Protein AF-A0A7S2S5Q1-F1 (afdb_monomer)

Organism: NCBI:txid49252

Radius of gyration: 19.13 Å; Cα contacts (8 Å, |Δi|>4): 143; chains: 1; bounding box: 35×48×48 Å

Solvent-accessible surface area (backbone atoms only — not comparable to full-atom values): 7404 Å² total; per-residue (Å²): 128,61,64,65,49,72,74,37,77,85,64,80,87,86,69,48,80,54,76,68,93,73,72,72,82,80,52,88,82,77,83,67,85,81,45,96,79,61,94,75,74,84,85,76,58,93,83,61,76,84,82,85,81,80,83,72,61,71,48,75,51,68,41,46,44,60,45,66,36,87,86,76,36,23,22,36,25,40,41,40,31,23,49,34,60,18,78,77,48,64,54,76,45,73,47,95,57,62,59,93,44,56,70,57,32,37,55,58,31,50,65,75,77,112

Mean predicted aligned error: 7.62 Å

Foldseek 3Di:
DPVVCVVVVPDDDDFDQAADDDDPVVDDDDDCCPPPVHDDDDDDDPPDDDDPPDDWDKDKDKAKAALPPPPQRWIKIWMFIDGGRGTPDIDIGTDPDHDPDRVVRRVSRVVVVD

pLDDT: mean 87.85, std 6.97, range [59.22, 95.62]

Secondary structure (DSSP, 8-state):
--HHHHH-TT-------PPP---GGGS----GGG-TT-S------TTPPPP-S----EEEEEEEETT--TTT---EEEEEEEETTEEEEEEEEE-SS--SSHHHHHHHHHTTT-

Structure (mmCIF, N/CA/C/O backbone):
data_AF-A0A7S2S5Q1-F1
#
_entry.id   AF-A0A7S2S5Q1-F1
#
loop_
_atom_site.group_PDB
_atom_site.id
_atom_site.type_symbol
_atom_site.label_atom_id
_atom_site.label_alt_id
_atom_site.label_comp_id
_atom_site.label_asym_id
_atom_site.label_entity_id
_atom_site.label_seq_id
_atom_site.pdbx_PDB_ins_code
_atom_site.Cartn_x
_atom_site.Cartn_y
_atom_site.Cartn_z
_atom_site.occupancy
_atom_site.B_iso_or_equiv
_atom_site.auth_seq_id
_atom_site.auth_comp_id
_atom_site.auth_asym_id
_atom_site.auth_atom_id
_atom_site.pdbx_PDB_model_num
ATOM 1 N N . MET A 1 1 ? -0.546 14.885 -5.803 1.00 59.22 1 MET A N 1
ATOM 2 C CA . MET A 1 1 ? -1.670 14.389 -4.991 1.00 59.22 1 MET A CA 1
ATOM 3 C C . MET A 1 1 ? -2.787 15.413 -5.030 1.00 59.22 1 MET A C 1
ATOM 5 O O . MET A 1 1 ? -2.502 16.574 -4.757 1.00 59.22 1 MET A O 1
ATOM 9 N N . PHE A 1 2 ? -3.974 15.009 -5.487 1.00 67.12 2 PHE A N 1
ATOM 10 C CA . PHE A 1 2 ? -5.132 15.868 -5.791 1.00 67.12 2 PHE A CA 1
ATOM 11 C C . PHE A 1 2 ? -4.865 17.014 -6.775 1.00 67.12 2 PHE A C 1
ATOM 13 O O . PHE A 1 2 ? -5.354 18.125 -6.603 1.00 67.12 2 PHE A O 1
ATOM 20 N N . THR A 1 3 ? -4.092 16.760 -7.835 1.00 67.38 3 THR A N 1
ATOM 21 C CA . THR A 1 3 ? -3.812 17.775 -8.867 1.00 67.38 3 THR A CA 1
ATOM 22 C C . THR A 1 3 ? -5.104 18.340 -9.472 1.00 67.38 3 THR A C 1
ATOM 24 O O . THR A 1 3 ? -5.158 19.522 -9.779 1.00 67.38 3 THR A O 1
ATOM 27 N N . PHE A 1 4 ? -6.161 17.523 -9.547 1.00 72.06 4 PHE A N 1
ATOM 28 C CA . PHE A 1 4 ? -7.506 17.961 -9.920 1.00 72.06 4 PHE A CA 1
ATOM 29 C C . PHE A 1 4 ? -8.074 19.021 -8.957 1.00 72.06 4 PHE A C 1
ATOM 31 O O . PHE A 1 4 ? -8.400 20.114 -9.406 1.00 72.06 4 PHE A O 1
ATOM 38 N N . LEU A 1 5 ? -8.088 18.765 -7.641 1.00 78.50 5 LEU A N 1
ATOM 39 C CA . LEU A 1 5 ? -8.556 19.738 -6.635 1.00 78.50 5 LEU A CA 1
ATOM 40 C C . LEU A 1 5 ? -7.650 20.978 -6.540 1.00 78.50 5 LEU A C 1
ATOM 42 O O . LEU A 1 5 ? -8.117 22.065 -6.226 1.00 78.50 5 LEU A O 1
ATOM 46 N N . LYS A 1 6 ? -6.356 20.853 -6.872 1.00 78.50 6 LYS A N 1
ATOM 47 C CA . LYS A 1 6 ? -5.459 22.017 -6.996 1.00 78.50 6 LYS A CA 1
ATOM 48 C C . LYS A 1 6 ? -5.857 22.951 -8.142 1.00 78.50 6 LYS A C 1
ATOM 50 O O . LYS A 1 6 ? -5.614 24.148 -8.049 1.00 78.50 6 LYS A O 1
ATOM 55 N N . ILE A 1 7 ? -6.419 22.409 -9.223 1.00 83.69 7 ILE A N 1
ATOM 56 C CA . ILE A 1 7 ? -6.886 23.185 -10.383 1.00 83.69 7 ILE A CA 1
ATOM 57 C C . ILE A 1 7 ? -8.324 23.678 -10.153 1.00 83.69 7 ILE A C 1
ATOM 59 O O . ILE A 1 7 ? -8.684 24.777 -10.575 1.00 83.69 7 ILE A O 1
ATOM 63 N N . LYS A 1 8 ? -9.149 22.879 -9.473 1.00 81.94 8 LYS A N 1
ATOM 64 C CA . LYS A 1 8 ? -10.556 23.154 -9.170 1.00 8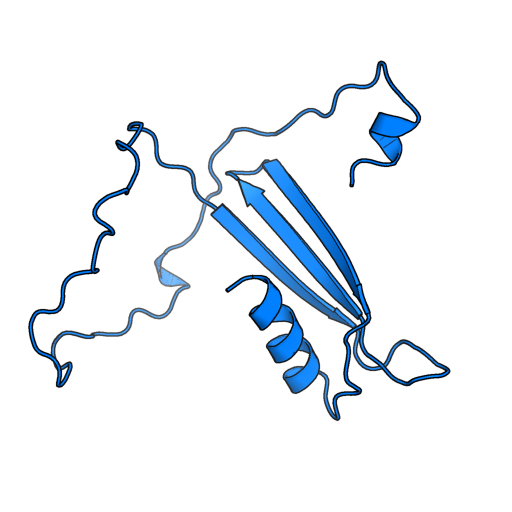1.94 8 LYS A CA 1
ATOM 65 C C . LYS A 1 8 ? -10.731 23.398 -7.673 1.00 81.94 8 LYS A C 1
ATOM 67 O O . LYS A 1 8 ? -11.180 22.531 -6.937 1.00 81.94 8 LYS A O 1
ATOM 72 N N . TYR A 1 9 ? -10.384 24.610 -7.244 1.00 78.06 9 TYR A N 1
ATOM 73 C CA . TYR A 1 9 ? -10.362 24.996 -5.828 1.00 78.06 9 TYR A CA 1
ATOM 74 C C . TYR A 1 9 ? -11.735 24.963 -5.125 1.00 78.06 9 TYR A C 1
ATOM 76 O O . TYR A 1 9 ? -11.778 24.916 -3.902 1.00 78.06 9 TYR A O 1
ATOM 84 N N . ASN A 1 10 ? -12.835 24.986 -5.888 1.00 84.06 10 ASN A N 1
ATOM 85 C CA . ASN A 1 10 ? -14.210 24.925 -5.380 1.00 84.06 10 ASN A CA 1
ATOM 86 C C . ASN A 1 10 ? -14.871 23.546 -5.546 1.00 84.06 10 ASN A C 1
ATOM 88 O O . ASN A 1 10 ? -16.032 23.394 -5.174 1.00 84.06 10 ASN A O 1
ATOM 92 N N . ASP A 1 11 ? -14.177 22.563 -6.126 1.00 82.06 11 ASP A N 1
ATOM 93 C CA . ASP A 1 11 ? -14.709 21.202 -6.201 1.00 82.06 11 ASP A CA 1
ATOM 94 C C . ASP A 1 11 ? -14.494 20.467 -4.878 1.00 82.06 11 ASP A C 1
ATOM 96 O O . ASP A 1 11 ? -13.487 20.647 -4.190 1.00 82.06 11 ASP A O 1
ATOM 100 N N . VAL A 1 12 ? -15.443 19.596 -4.546 1.00 81.44 12 VAL A N 1
ATOM 101 C CA . VAL A 1 12 ? -15.409 18.765 -3.342 1.00 81.44 12 VAL A CA 1
ATOM 102 C C . VAL A 1 12 ? -15.235 17.312 -3.759 1.00 81.44 12 VAL A C 1
ATOM 104 O O . VAL A 1 12 ? -15.933 16.817 -4.641 1.00 81.44 12 VAL A O 1
ATOM 107 N N . MET A 1 13 ? -14.309 16.612 -3.107 1.00 79.69 13 MET A N 1
ATOM 108 C CA . MET A 1 13 ? -14.213 15.162 -3.227 1.00 79.69 13 MET A CA 1
ATOM 109 C C . MET A 1 13 ? -15.134 14.525 -2.190 1.00 79.69 13 MET A C 1
ATOM 111 O O . MET A 1 13 ? -14.952 14.725 -0.990 1.00 79.69 13 MET A O 1
ATOM 115 N N . VAL A 1 14 ? -16.138 13.791 -2.661 1.00 84.19 14 VAL A N 1
ATOM 116 C CA . VAL A 1 14 ? -17.054 13.040 -1.801 1.00 84.19 14 VAL A CA 1
ATOM 117 C C . VAL A 1 14 ? -16.434 11.677 -1.519 1.00 84.19 14 VAL A C 1
ATOM 119 O O . VAL A 1 14 ? -16.034 10.972 -2.444 1.00 84.19 14 VAL A O 1
ATOM 122 N N . PHE A 1 15 ? -16.345 11.327 -0.240 1.00 86.56 15 PHE A N 1
ATOM 123 C CA . PHE A 1 15 ? -15.821 10.049 0.223 1.00 86.56 15 PHE A CA 1
ATOM 124 C C . PHE A 1 15 ? -16.952 9.177 0.753 1.00 86.56 15 PHE A C 1
ATOM 126 O O . PHE A 1 15 ? -17.837 9.669 1.450 1.00 86.56 15 PHE A O 1
ATOM 133 N N . GLU A 1 16 ? -16.901 7.887 0.434 1.00 87.81 16 GLU A N 1
ATOM 134 C CA . GLU A 1 16 ? 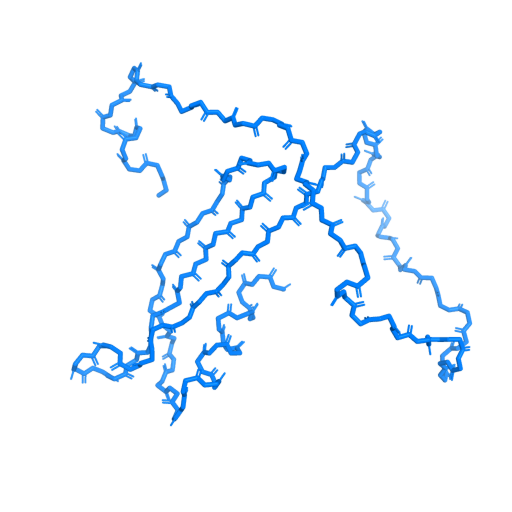-17.854 6.895 0.920 1.00 87.81 16 GLU A CA 1
ATOM 135 C C . GLU A 1 16 ? -17.400 6.370 2.294 1.00 87.81 16 GLU A C 1
ATOM 137 O O . GLU A 1 16 ? -16.349 5.729 2.383 1.00 87.81 16 GLU A O 1
ATOM 142 N N . PRO A 1 17 ? -18.137 6.657 3.384 1.00 87.25 17 PRO A N 1
ATOM 143 C CA . PRO A 1 17 ? -17.689 6.341 4.738 1.00 87.25 17 PRO A CA 1
ATOM 144 C C . PRO A 1 17 ? -18.043 4.917 5.182 1.00 87.25 17 PRO A C 1
ATOM 146 O O . PRO A 1 17 ? -17.687 4.536 6.294 1.00 87.25 17 PRO A O 1
ATOM 149 N N . THR A 1 18 ? -18.767 4.143 4.374 1.00 92.31 18 THR A N 1
ATOM 150 C CA . THR A 1 18 ? -19.257 2.813 4.752 1.00 92.31 18 THR A CA 1
ATOM 151 C C . THR A 1 18 ? -18.124 1.810 4.853 1.00 92.31 18 THR A C 1
ATOM 153 O O . THR A 1 18 ? -17.206 1.798 4.028 1.00 92.31 18 THR A O 1
ATOM 156 N N . GLU A 1 19 ? -18.199 0.957 5.867 1.00 92.19 19 GLU A N 1
ATOM 157 C CA . GLU A 1 19 ? -17.253 -0.136 6.031 1.00 92.19 19 GLU A CA 1
ATOM 158 C C . GLU A 1 19 ? -17.408 -1.156 4.889 1.00 92.19 19 GLU A C 1
ATOM 160 O O . GLU A 1 19 ? -18.529 -1.442 4.464 1.00 92.19 19 GLU A O 1
ATOM 165 N N . PRO A 1 20 ? -16.295 -1.677 4.353 1.00 91.69 20 PRO A N 1
ATOM 166 C CA . PRO A 1 20 ? -16.328 -2.738 3.360 1.00 91.69 20 PRO A CA 1
ATOM 167 C C . PRO A 1 20 ? -16.738 -4.073 3.981 1.00 91.69 20 PRO A C 1
ATOM 169 O O . PRO A 1 20 ? -16.312 -4.408 5.084 1.00 91.69 20 PRO A O 1
ATOM 172 N N . GLU A 1 21 ? -17.465 -4.882 3.217 1.00 92.12 21 GLU A N 1
ATOM 173 C CA . GLU A 1 21 ? -17.628 -6.303 3.513 1.00 92.12 21 GLU A CA 1
ATOM 174 C C . GLU A 1 21 ? -16.320 -7.026 3.159 1.00 92.12 21 GLU A C 1
ATOM 176 O O . GLU A 1 21 ? -15.892 -7.026 2.002 1.00 92.12 21 GLU A O 1
ATOM 181 N N . ILE A 1 22 ? -15.644 -7.573 4.169 1.00 90.00 22 ILE A N 1
ATOM 182 C CA . ILE A 1 22 ? -14.401 -8.336 4.024 1.00 90.00 22 ILE A CA 1
ATOM 183 C C . ILE A 1 22 ? -14.650 -9.710 4.634 1.00 90.00 22 ILE A C 1
ATOM 185 O O . ILE A 1 22 ? -14.953 -9.803 5.824 1.00 90.00 22 ILE A O 1
ATOM 189 N N . ASP A 1 23 ? -14.510 -10.760 3.830 1.00 91.19 23 ASP A N 1
ATOM 190 C CA . ASP A 1 23 ? -14.550 -12.128 4.329 1.00 91.19 23 ASP A CA 1
ATOM 191 C C . ASP A 1 23 ? -13.209 -12.462 4.996 1.00 91.19 23 ASP A C 1
ATOM 193 O O . ASP A 1 23 ? -12.162 -12.517 4.348 1.00 91.19 23 ASP A O 1
ATOM 197 N N . ALA A 1 24 ? -13.229 -12.632 6.317 1.00 86.88 24 ALA A N 1
ATOM 198 C CA . ALA A 1 24 ? -12.029 -12.937 7.087 1.00 86.88 24 ALA A CA 1
ATOM 199 C C . ALA A 1 24 ? -11.494 -14.353 6.807 1.00 86.88 24 ALA A C 1
ATOM 201 O O . ALA A 1 24 ? -10.322 -14.617 7.089 1.00 86.88 24 ALA A O 1
ATOM 202 N N . ASP A 1 25 ? -12.320 -15.239 6.244 1.00 90.38 25 ASP A N 1
ATOM 203 C CA . ASP A 1 25 ? -11.962 -16.626 5.947 1.00 90.38 25 ASP A CA 1
ATOM 204 C C . ASP A 1 25 ? -11.166 -16.756 4.635 1.00 90.38 25 ASP A C 1
ATOM 206 O O . ASP A 1 25 ? -10.505 -17.770 4.409 1.00 90.38 25 ASP A O 1
ATOM 210 N N . GLU A 1 26 ? -11.152 -15.719 3.785 1.00 90.00 26 GLU A N 1
ATOM 211 C CA . GLU A 1 26 ? -10.273 -15.666 2.606 1.00 90.00 26 GLU A CA 1
ATOM 212 C C . GLU A 1 26 ? -8.790 -15.507 2.982 1.00 90.00 26 GLU A C 1
ATOM 214 O O . GLU A 1 26 ? -7.901 -15.835 2.189 1.00 90.00 26 GLU A O 1
ATOM 219 N N . PHE A 1 27 ? -8.501 -15.003 4.184 1.00 87.12 27 PHE A N 1
ATOM 220 C CA . PHE A 1 27 ? -7.137 -14.794 4.652 1.00 87.12 27 PHE A CA 1
ATOM 221 C C . PHE A 1 27 ? -6.616 -16.043 5.352 1.00 87.12 27 PHE A C 1
ATOM 223 O O . PHE A 1 27 ? -7.277 -16.637 6.200 1.00 87.12 27 PHE A O 1
ATOM 230 N N . TYR A 1 28 ? -5.386 -16.426 5.018 1.00 88.69 28 TYR A N 1
ATOM 231 C CA . TYR A 1 28 ? -4.745 -17.551 5.677 1.00 88.69 28 TYR A CA 1
ATOM 232 C C . TYR A 1 28 ? -4.452 -17.203 7.144 1.00 88.69 28 TYR A C 1
ATOM 234 O O . TYR A 1 28 ? -3.696 -16.271 7.431 1.00 88.69 28 TYR A O 1
ATOM 242 N N . HIS A 1 29 ? -5.029 -17.973 8.067 1.00 84.31 29 HIS A N 1
ATOM 243 C CA . HIS A 1 29 ? -4.767 -17.859 9.501 1.00 84.31 29 HIS A CA 1
ATOM 244 C C . HIS A 1 29 ? -3.625 -18.795 9.889 1.00 84.31 29 HIS A C 1
ATOM 246 O O . HIS A 1 29 ? -3.780 -20.015 9.905 1.00 84.31 29 HIS A O 1
ATOM 252 N N . GLU A 1 30 ? -2.465 -18.217 10.191 1.00 83.50 30 GLU A N 1
ATOM 253 C CA . GLU A 1 30 ? -1.322 -18.960 10.725 1.00 83.50 30 GLU A CA 1
ATOM 254 C C . GLU A 1 30 ? -1.461 -19.141 12.243 1.00 83.50 30 GLU A C 1
ATOM 256 O O . GLU A 1 30 ? -1.715 -18.180 12.977 1.00 83.50 30 GLU A O 1
ATOM 261 N N . ASP A 1 31 ? -1.252 -20.367 12.727 1.00 82.44 31 ASP A N 1
ATOM 262 C CA . ASP A 1 31 ? -1.200 -20.657 14.159 1.00 82.44 31 ASP A CA 1
ATOM 263 C C . ASP A 1 31 ? 0.210 -20.385 14.706 1.00 82.44 31 ASP A C 1
ATOM 265 O O . ASP A 1 31 ? 1.125 -21.205 14.609 1.00 82.44 31 ASP A O 1
ATOM 269 N N . TRP A 1 32 ? 0.385 -19.208 15.304 1.00 79.88 32 TRP A N 1
ATOM 270 C CA . TRP A 1 32 ? 1.638 -18.801 15.948 1.00 79.88 32 TRP A CA 1
ATOM 271 C C . TRP A 1 32 ? 1.777 -19.302 17.396 1.00 79.88 32 TRP A C 1
ATOM 273 O O . TRP A 1 32 ? 2.667 -18.839 18.118 1.00 79.88 32 TRP A O 1
ATOM 283 N N . SER A 1 33 ? 0.930 -20.233 17.853 1.00 80.50 33 SER A N 1
ATOM 284 C CA . SER A 1 33 ? 0.970 -20.755 19.229 1.00 80.50 33 SER A CA 1
ATOM 285 C C . SER A 1 33 ? 2.281 -21.471 19.571 1.00 80.50 33 SER A C 1
ATOM 287 O O . SER A 1 33 ? 2.758 -21.378 20.699 1.00 80.50 33 SER A O 1
ATOM 289 N N . ALA A 1 34 ? 2.908 -22.130 18.594 1.00 81.44 34 ALA A N 1
ATOM 290 C CA . ALA A 1 34 ? 4.179 -22.839 18.755 1.00 81.44 34 ALA A CA 1
ATOM 291 C C . ALA A 1 34 ? 5.413 -21.973 18.437 1.00 81.44 34 ALA A C 1
ATOM 293 O O . ALA A 1 34 ? 6.474 -22.505 18.096 1.00 81.44 34 ALA A O 1
ATOM 294 N N . ASN A 1 35 ? 5.292 -20.641 18.487 1.00 81.75 35 ASN A N 1
ATOM 295 C CA . ASN A 1 35 ? 6.413 -19.774 18.146 1.00 81.75 35 ASN A CA 1
ATOM 296 C C . ASN A 1 35 ? 7.607 -19.999 19.115 1.00 81.75 35 ASN A C 1
ATOM 298 O O . ASN A 1 35 ? 7.416 -20.217 20.314 1.00 81.75 35 ASN A O 1
ATOM 302 N N . PRO A 1 36 ? 8.859 -19.938 18.624 1.00 82.94 36 PRO A N 1
ATOM 303 C CA . PRO A 1 36 ? 10.046 -20.193 19.445 1.00 82.94 36 PRO A CA 1
ATOM 304 C C . PRO A 1 36 ? 10.362 -19.059 20.436 1.00 82.94 36 PRO A C 1
ATOM 306 O O . PRO A 1 36 ? 11.299 -19.183 21.223 1.00 82.94 36 PRO A O 1
ATOM 309 N N . TYR A 1 37 ? 9.616 -17.954 20.383 1.00 80.88 37 TYR A N 1
ATOM 310 C CA . TYR A 1 37 ? 9.830 -16.744 21.174 1.00 80.88 37 TYR A CA 1
ATOM 311 C C . TYR A 1 37 ? 8.915 -16.665 22.415 1.00 80.88 37 TYR A C 1
ATOM 313 O O . TYR A 1 37 ? 9.110 -15.793 23.261 1.00 80.88 37 TYR A O 1
ATOM 321 N N . GLY A 1 38 ? 7.976 -17.606 22.573 1.00 82.81 38 GLY A N 1
ATOM 322 C CA . GLY A 1 38 ? 7.036 -17.682 23.692 1.00 82.81 38 GLY A CA 1
ATOM 323 C C . GLY A 1 38 ? 5.850 -16.718 23.566 1.00 82.81 38 GLY A C 1
ATOM 324 O O . GLY A 1 38 ? 5.395 -16.381 22.473 1.00 82.81 38 GLY A O 1
ATOM 325 N N . GLU A 1 39 ? 5.312 -16.275 24.706 1.00 80.69 39 GLU A N 1
ATOM 326 C CA . GLU A 1 39 ? 4.253 -15.259 24.737 1.00 80.69 39 GLU A CA 1
ATOM 327 C C . GLU A 1 39 ? 4.838 -13.870 24.437 1.00 80.69 39 GLU A C 1
ATOM 329 O O . GLU A 1 39 ? 5.219 -13.119 25.337 1.00 80.69 39 GLU A O 1
ATOM 334 N N . CYS A 1 40 ? 4.930 -13.522 23.155 1.00 78.19 40 CYS A N 1
ATOM 335 C CA . CYS A 1 40 ? 5.312 -12.183 22.723 1.00 78.19 40 CYS A CA 1
ATOM 336 C C . CYS A 1 40 ? 4.092 -11.258 22.676 1.00 78.19 40 CYS A C 1
ATOM 338 O O . CYS A 1 40 ? 3.035 -11.623 22.161 1.00 78.19 40 CYS A O 1
ATOM 340 N N . LYS A 1 41 ? 4.253 -10.033 23.180 1.00 81.62 41 LYS A N 1
ATOM 341 C CA . LYS A 1 41 ? 3.309 -8.929 22.971 1.00 81.62 41 LYS A CA 1
ATOM 342 C C . LYS A 1 41 ? 3.963 -7.892 22.073 1.00 81.62 41 LYS A C 1
ATOM 344 O O . LYS A 1 41 ? 5.185 -7.787 22.046 1.00 81.62 41 LYS A O 1
ATOM 349 N N . GLU A 1 42 ? 3.148 -7.145 21.340 1.00 82.81 42 GLU A N 1
ATOM 350 C CA . GLU A 1 42 ? 3.641 -6.017 20.557 1.00 82.81 42 GLU A CA 1
ATOM 351 C C . GLU A 1 42 ? 4.261 -4.963 21.488 1.00 82.81 42 GLU A C 1
ATOM 353 O O . GLU A 1 42 ? 3.641 -4.544 22.471 1.00 82.81 42 GLU A O 1
ATOM 358 N N . ASP A 1 43 ? 5.486 -4.539 21.177 1.00 87.38 43 ASP A N 1
ATOM 359 C CA . ASP A 1 43 ? 6.176 -3.479 21.906 1.00 87.38 43 ASP A CA 1
ATOM 360 C C . ASP A 1 43 ? 5.575 -2.121 21.532 1.00 87.38 43 ASP A C 1
ATOM 362 O O . ASP A 1 43 ? 5.952 -1.484 20.545 1.00 87.38 43 ASP A O 1
ATOM 366 N N . ILE A 1 44 ? 4.623 -1.660 22.341 1.00 87.44 44 ILE A N 1
ATOM 367 C CA . ILE A 1 44 ? 4.005 -0.348 22.157 1.00 87.44 44 ILE A CA 1
ATOM 368 C C . ILE A 1 44 ? 5.019 0.732 22.575 1.00 87.44 44 ILE A C 1
ATOM 370 O O . ILE A 1 44 ? 5.489 0.730 23.718 1.00 87.44 44 ILE A O 1
ATOM 374 N N . PRO A 1 45 ? 5.360 1.692 21.696 1.00 91.12 45 PRO A N 1
ATOM 375 C CA . PRO A 1 45 ? 6.290 2.756 22.043 1.00 91.12 45 PRO A CA 1
ATOM 376 C C . PRO A 1 45 ? 5.729 3.627 23.173 1.00 91.12 45 PRO A C 1
ATOM 378 O O . PRO A 1 45 ? 4.539 3.926 23.218 1.00 91.12 45 PRO A O 1
ATOM 381 N N . THR A 1 46 ? 6.600 4.126 24.055 1.00 91.31 46 THR A N 1
ATOM 382 C CA . THR A 1 46 ? 6.195 4.961 25.208 1.00 91.31 46 THR A CA 1
ATOM 383 C C . THR A 1 46 ? 5.464 6.245 24.798 1.00 91.31 46 THR A C 1
ATOM 385 O O . THR A 1 46 ? 4.699 6.796 25.579 1.00 91.31 46 THR A O 1
ATOM 388 N N . ASN A 1 47 ? 5.687 6.717 23.567 1.00 92.62 47 ASN A N 1
ATOM 389 C CA . ASN A 1 47 ? 5.029 7.892 22.992 1.00 92.62 47 ASN A CA 1
ATOM 390 C C . ASN A 1 47 ? 3.862 7.526 22.050 1.00 92.62 47 ASN A C 1
ATOM 392 O O . ASN A 1 47 ? 3.557 8.275 21.120 1.00 92.62 47 ASN A O 1
ATOM 396 N N . ALA A 1 48 ? 3.250 6.353 22.223 1.00 88.81 48 ALA A N 1
ATOM 397 C CA . ALA A 1 48 ? 2.042 6.007 21.488 1.00 88.81 48 ALA A CA 1
ATOM 398 C C . ALA A 1 48 ? 0.907 6.984 21.862 1.00 88.81 48 ALA A C 1
ATOM 400 O O . ALA A 1 48 ? 0.679 7.233 23.048 1.00 88.81 48 ALA A O 1
ATOM 401 N N . PRO A 1 49 ? 0.199 7.566 20.879 1.00 87.94 49 PRO 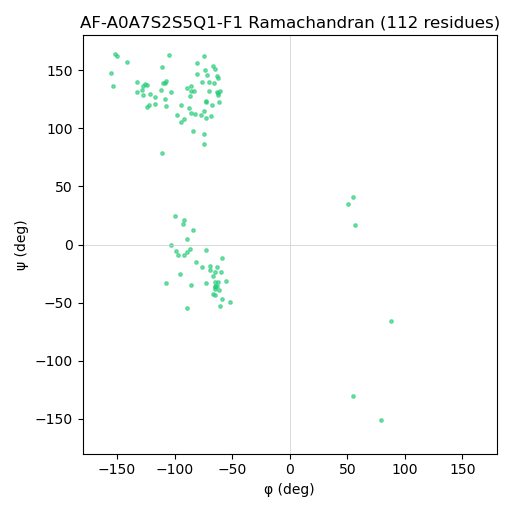A N 1
ATOM 402 C CA . PRO A 1 49 ? -0.931 8.442 21.156 1.00 87.94 49 PRO A CA 1
ATOM 403 C C . PRO A 1 49 ? -2.087 7.664 21.796 1.00 87.94 49 PRO A C 1
ATOM 405 O O . PRO A 1 49 ? -2.263 6.471 21.550 1.00 87.94 49 PRO A O 1
ATOM 408 N N . GLU A 1 50 ? -2.914 8.358 22.580 1.00 88.94 50 GLU A N 1
ATOM 409 C CA . GLU A 1 50 ? -4.131 7.770 23.143 1.00 88.94 50 GLU A CA 1
ATOM 410 C C . GLU A 1 50 ? -5.082 7.314 22.024 1.00 88.94 50 GLU A C 1
ATOM 412 O O . GLU A 1 50 ? -5.352 8.056 21.069 1.00 88.94 50 GLU A O 1
ATOM 417 N N . SER A 1 51 ? -5.593 6.086 22.147 1.00 85.75 51 SER A N 1
ATOM 418 C CA . SER A 1 51 ? -6.566 5.538 21.203 1.00 85.75 51 SER A CA 1
ATOM 419 C C . SER A 1 51 ? -7.850 6.366 21.221 1.00 85.75 51 SER A C 1
ATOM 421 O O . SER A 1 51 ? -8.425 6.628 22.274 1.00 85.75 51 SER A O 1
ATOM 423 N N . ARG A 1 52 ? -8.332 6.759 20.038 1.00 84.75 52 ARG A N 1
ATOM 424 C CA . ARG A 1 52 ? -9.535 7.597 19.876 1.00 84.75 52 ARG A CA 1
ATOM 425 C C . ARG A 1 52 ? -10.826 6.792 19.686 1.00 84.75 52 ARG A C 1
ATOM 427 O O . ARG A 1 52 ? -11.833 7.330 19.231 1.00 84.75 52 ARG A O 1
ATOM 434 N N . GLY A 1 53 ? -10.804 5.510 20.048 1.00 78.69 53 GLY A N 1
ATOM 435 C CA . GLY A 1 53 ? -11.985 4.652 20.137 1.00 78.69 53 GLY A CA 1
ATOM 436 C C . GLY A 1 53 ? -12.364 3.953 18.832 1.00 78.69 53 GLY A C 1
ATOM 437 O O . GLY A 1 53 ? -12.309 2.730 18.770 1.00 78.69 53 GLY A O 1
ATOM 438 N N . ILE A 1 54 ? -12.768 4.699 17.802 1.00 81.00 54 ILE A N 1
ATOM 439 C CA . ILE A 1 54 ? -13.324 4.098 16.577 1.00 81.00 54 ILE A CA 1
ATOM 440 C C . ILE A 1 54 ? -12.184 3.640 15.662 1.00 81.00 54 ILE A C 1
ATOM 442 O O . ILE A 1 54 ? -11.433 4.463 15.134 1.00 81.00 54 ILE A O 1
ATOM 446 N N . GLY A 1 55 ? -12.048 2.324 15.498 1.00 82.62 55 GLY A N 1
ATOM 447 C CA . GLY A 1 55 ? -11.174 1.728 14.492 1.00 82.62 55 GLY A CA 1
ATOM 448 C C . GLY A 1 55 ? -11.767 1.884 13.092 1.00 82.62 55 GLY A C 1
ATOM 449 O O . GLY A 1 55 ? -12.982 1.916 12.932 1.00 82.62 55 GLY A O 1
ATOM 450 N N . PHE A 1 56 ? -10.905 1.973 12.082 1.00 85.88 56 PHE A N 1
ATOM 451 C CA . PHE A 1 56 ? -11.316 2.051 10.683 1.00 85.88 56 PHE A CA 1
ATOM 452 C C . PHE A 1 56 ? -10.591 0.969 9.877 1.00 85.88 56 PHE A C 1
ATOM 454 O O . PHE A 1 56 ? -9.358 0.906 9.957 1.00 85.88 56 PHE A O 1
ATOM 461 N N . PRO A 1 57 ? -11.294 0.136 9.088 1.00 89.88 57 PRO A N 1
ATOM 462 C CA . PRO A 1 57 ? -10.645 -0.787 8.167 1.00 89.88 57 PRO A CA 1
ATOM 463 C C . PRO A 1 57 ? -9.823 -0.024 7.123 1.00 89.88 57 PRO A C 1
ATOM 465 O O . PRO A 1 57 ? -10.341 0.800 6.366 1.00 89.88 57 PRO A O 1
ATOM 468 N N . MET A 1 58 ? -8.526 -0.323 7.065 1.00 92.00 58 MET A N 1
ATOM 469 C CA . MET A 1 58 ? -7.628 0.172 6.028 1.00 92.00 58 MET A CA 1
ATOM 470 C C . MET A 1 58 ? -7.361 -0.941 5.020 1.00 92.00 58 MET A C 1
ATOM 472 O O . MET A 1 58 ? -7.017 -2.058 5.397 1.00 92.00 58 MET A O 1
ATOM 476 N N . ARG A 1 59 ? -7.498 -0.636 3.731 1.00 91.75 59 ARG A N 1
ATOM 477 C CA . ARG A 1 59 ? -7.189 -1.575 2.646 1.00 91.75 59 ARG A CA 1
ATOM 478 C C . ARG A 1 59 ? -6.204 -0.943 1.690 1.00 91.75 59 ARG A C 1
ATOM 480 O O . ARG A 1 59 ? -6.356 0.221 1.327 1.00 91.75 59 ARG A O 1
ATOM 487 N N . ALA A 1 60 ? -5.226 -1.714 1.243 1.00 92.94 60 ALA A N 1
ATOM 488 C CA . ALA A 1 60 ? -4.276 -1.275 0.238 1.00 92.94 60 ALA A CA 1
ATOM 489 C C . ALA A 1 60 ? -4.330 -2.204 -0.974 1.00 92.94 60 ALA A C 1
ATOM 491 O O . ALA A 1 60 ? -4.224 -3.419 -0.845 1.00 92.94 60 ALA A O 1
ATOM 492 N N . PHE A 1 61 ? -4.464 -1.614 -2.156 1.00 93.06 61 PHE A N 1
ATOM 493 C CA . PHE A 1 61 ? -4.367 -2.302 -3.432 1.00 93.06 61 PHE A CA 1
ATOM 494 C C . PHE A 1 61 ? -3.071 -1.893 -4.106 1.00 93.06 61 PHE A C 1
ATOM 496 O O . PHE A 1 61 ? -2.797 -0.707 -4.316 1.00 93.06 61 PHE A O 1
ATOM 503 N N . VAL A 1 62 ? -2.276 -2.892 -4.456 1.00 93.88 62 VAL A N 1
ATOM 504 C CA . VAL A 1 62 ? -0.953 -2.713 -5.038 1.00 93.88 62 VAL A CA 1
ATOM 505 C C . VAL A 1 62 ? -0.907 -3.443 -6.360 1.00 93.88 62 VAL A C 1
ATOM 507 O O . VAL A 1 62 ? -1.361 -4.576 -6.463 1.00 93.88 62 VAL A O 1
ATOM 510 N N . ASN A 1 63 ? -0.322 -2.803 -7.364 1.00 94.00 63 ASN A N 1
ATOM 511 C CA . ASN A 1 63 ? -0.021 -3.461 -8.623 1.00 94.00 63 ASN A CA 1
ATOM 512 C C . ASN A 1 63 ? 1.330 -2.998 -9.171 1.00 94.00 63 ASN A C 1
ATOM 514 O O . ASN A 1 63 ? 1.805 -1.898 -8.867 1.00 94.00 63 ASN A O 1
ATOM 518 N N . SER A 1 64 ? 1.935 -3.818 -10.024 1.00 94.75 64 SER A N 1
ATOM 519 C CA . SER A 1 64 ? 3.104 -3.440 -10.804 1.00 94.75 64 SER A CA 1
ATOM 520 C C . SER A 1 64 ? 2.890 -3.738 -12.283 1.00 94.75 64 SER A C 1
ATOM 522 O O . SER A 1 64 ? 2.470 -4.825 -12.662 1.00 94.75 64 SER A O 1
ATOM 524 N N . ASP A 1 65 ? 3.211 -2.766 -13.122 1.00 95.12 65 ASP A N 1
ATOM 525 C CA . ASP A 1 65 ? 3.259 -2.922 -14.567 1.00 95.12 65 ASP A CA 1
ATOM 526 C C . ASP A 1 65 ? 4.699 -3.249 -14.973 1.00 95.12 65 ASP A C 1
ATOM 528 O O . ASP A 1 65 ? 5.598 -2.403 -14.865 1.00 95.12 65 ASP A O 1
ATOM 532 N N . HIS A 1 66 ? 4.933 -4.514 -15.326 1.00 95.06 66 HIS A N 1
ATOM 533 C CA . HIS A 1 66 ? 6.269 -5.069 -15.489 1.00 95.06 66 HIS A CA 1
ATOM 534 C C . HIS A 1 66 ? 6.958 -4.566 -16.759 1.00 95.06 66 HIS A C 1
ATOM 536 O O . HIS A 1 66 ? 6.484 -4.779 -17.873 1.00 95.06 66 HIS A O 1
ATOM 542 N N . ALA A 1 67 ? 8.133 -3.959 -16.580 1.00 92.88 67 ALA A N 1
ATOM 543 C CA . ALA A 1 67 ? 9.004 -3.512 -17.661 1.00 92.8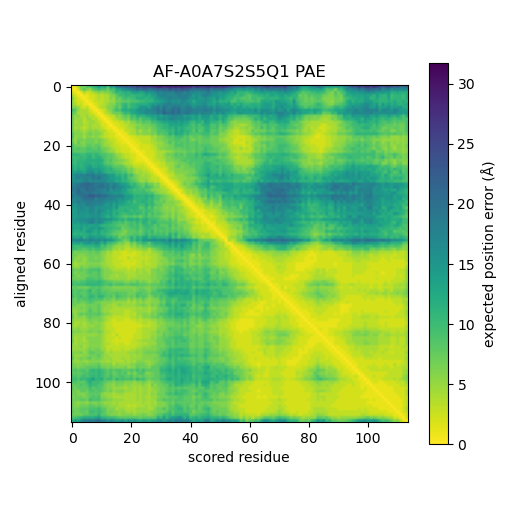8 67 ALA A CA 1
ATOM 544 C C . ALA A 1 67 ? 8.301 -2.658 -18.737 1.00 92.88 67 ALA A C 1
ATOM 546 O O . ALA A 1 67 ? 8.645 -2.723 -19.918 1.00 92.88 67 ALA A O 1
ATOM 547 N N . SER A 1 68 ? 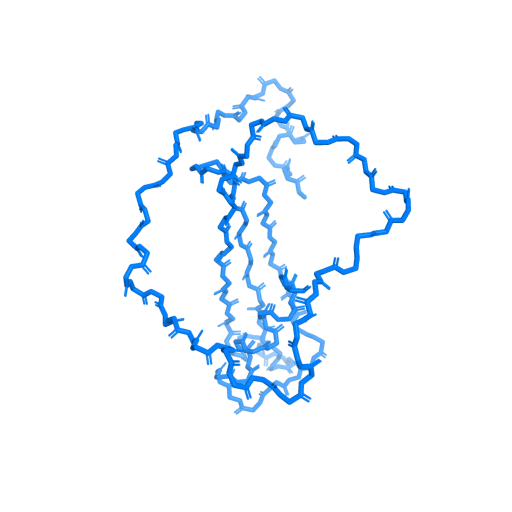7.324 -1.837 -18.346 1.00 91.62 68 SER A N 1
ATOM 548 C CA . SER A 1 68 ? 6.563 -1.017 -19.292 1.00 91.62 68 SER A CA 1
ATOM 549 C C . SER A 1 68 ? 7.306 0.210 -19.808 1.00 91.62 68 SER A C 1
ATOM 551 O O . SER A 1 68 ? 6.977 0.731 -20.874 1.00 91.62 68 SER A O 1
ATOM 553 N N . ASP A 1 69 ? 8.355 0.663 -19.115 1.00 92.38 69 ASP A N 1
ATOM 554 C CA . ASP A 1 69 ? 9.255 1.673 -19.664 1.00 92.38 69 ASP A CA 1
ATOM 555 C C . ASP A 1 69 ? 10.067 1.085 -20.829 1.00 92.38 69 ASP A C 1
ATOM 557 O O . ASP A 1 69 ? 10.960 0.266 -20.632 1.00 92.38 69 ASP A O 1
ATOM 561 N N . MET A 1 70 ? 9.790 1.527 -22.055 1.00 91.75 70 MET A N 1
ATOM 562 C CA . MET A 1 70 ? 10.476 1.031 -23.253 1.00 91.75 70 MET A CA 1
ATOM 563 C C . MET A 1 70 ? 11.974 1.368 -23.297 1.00 91.75 70 MET A C 1
ATOM 565 O O . MET A 1 70 ? 12.722 0.655 -23.958 1.00 91.75 70 MET A O 1
ATOM 569 N N . ILE A 1 71 ? 12.423 2.416 -22.598 1.00 93.81 71 ILE A N 1
ATOM 570 C CA . ILE A 1 71 ? 13.825 2.857 -22.615 1.00 93.81 71 ILE A CA 1
ATOM 571 C C . ILE A 1 71 ? 14.613 2.139 -21.525 1.00 93.81 71 ILE A C 1
ATOM 573 O O . ILE A 1 71 ? 15.643 1.529 -21.790 1.00 93.81 71 ILE A O 1
ATOM 577 N N . THR A 1 72 ? 14.138 2.222 -20.280 1.00 93.25 72 THR A N 1
ATOM 578 C CA . THR A 1 72 ? 14.893 1.705 -19.124 1.00 93.25 72 THR A CA 1
ATOM 579 C C . THR A 1 72 ? 14.475 0.305 -18.692 1.00 93.25 72 THR A C 1
ATOM 581 O O . THR A 1 72 ? 15.127 -0.271 -17.824 1.00 93.25 72 THR A O 1
ATOM 584 N N . ARG A 1 73 ? 13.378 -0.229 -19.252 1.00 93.19 73 ARG A N 1
ATOM 585 C CA . ARG A 1 73 ? 12.743 -1.506 -18.872 1.00 93.19 73 ARG A CA 1
ATOM 586 C C . ARG A 1 73 ? 12.344 -1.592 -17.397 1.00 93.19 73 ARG A C 1
ATOM 588 O O . ARG A 1 73 ? 12.051 -2.668 -16.894 1.00 93.19 73 ARG A O 1
ATOM 595 N N . ARG A 1 74 ? 12.275 -0.456 -16.699 1.00 94.12 74 ARG A N 1
ATOM 596 C CA . ARG A 1 74 ? 11.815 -0.389 -15.310 1.00 94.12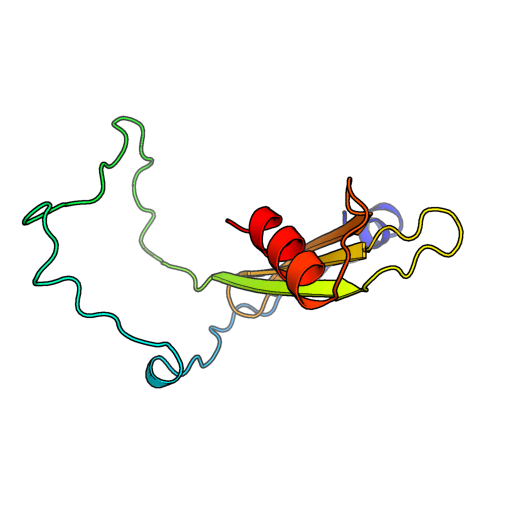 74 ARG A CA 1
ATOM 597 C C . ARG A 1 74 ? 10.300 -0.510 -15.234 1.00 94.12 74 ARG A C 1
ATOM 599 O O . ARG A 1 74 ? 9.576 0.088 -16.031 1.00 94.12 74 ARG A O 1
ATOM 606 N N . SER A 1 75 ? 9.842 -1.245 -14.231 1.00 95.62 75 SER A N 1
ATOM 607 C CA . SER A 1 75 ? 8.423 -1.419 -13.944 1.00 95.62 75 SER A CA 1
ATOM 608 C C . SER A 1 75 ? 7.825 -0.162 -13.304 1.00 95.62 75 SER A C 1
ATOM 610 O O . SER A 1 75 ? 8.536 0.696 -12.758 1.00 95.62 75 SER A O 1
ATOM 612 N N . ARG A 1 76 ? 6.498 -0.049 -13.332 1.00 95.00 76 ARG A N 1
ATOM 613 C CA . ARG A 1 76 ? 5.756 1.025 -12.663 1.00 95.00 76 ARG A CA 1
ATOM 614 C C . ARG A 1 76 ? 4.847 0.442 -11.592 1.00 95.00 76 ARG A C 1
ATOM 616 O O . ARG A 1 76 ? 3.964 -0.344 -11.896 1.00 95.00 76 ARG A O 1
ATOM 623 N N . THR A 1 77 ? 5.042 0.857 -10.349 1.00 94.81 77 THR A N 1
ATOM 624 C CA . THR A 1 77 ? 4.153 0.501 -9.242 1.00 94.81 77 THR A CA 1
ATOM 625 C C . THR A 1 77 ? 2.987 1.475 -9.175 1.0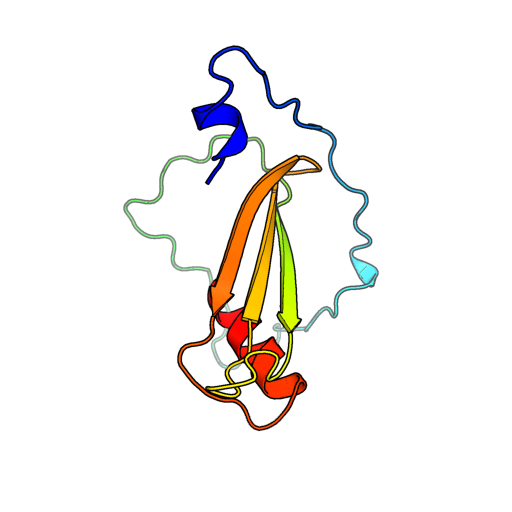0 94.81 77 THR A C 1
ATOM 627 O O . THR A 1 77 ? 3.201 2.691 -9.199 1.00 94.81 77 THR A O 1
ATOM 630 N N . GLY A 1 78 ? 1.777 0.939 -9.061 1.00 93.56 78 GLY A N 1
ATOM 631 C CA . GLY A 1 78 ? 0.574 1.651 -8.650 1.00 93.56 78 GLY A CA 1
ATOM 632 C C . GLY A 1 78 ? 0.167 1.239 -7.238 1.00 93.56 78 GLY A C 1
ATOM 633 O O . GLY A 1 78 ? 0.270 0.067 -6.878 1.00 93.56 78 GLY A O 1
ATOM 634 N N . LEU A 1 79 ? -0.291 2.209 -6.456 1.00 93.75 79 LEU A N 1
ATOM 635 C CA . LEU A 1 79 ? -0.802 2.014 -5.105 1.00 93.75 79 LEU A CA 1
ATOM 636 C C . LEU A 1 79 ? -2.118 2.762 -4.939 1.00 93.75 79 LEU A C 1
ATOM 638 O O . LEU A 1 79 ? -2.194 3.920 -5.350 1.00 93.75 79 LEU A O 1
ATOM 642 N N . PHE A 1 80 ? -3.076 2.148 -4.251 1.00 93.31 80 PHE A N 1
ATOM 643 C CA . PHE A 1 80 ? -4.259 2.794 -3.691 1.00 93.31 80 PHE A CA 1
ATOM 644 C C . PHE A 1 80 ? -4.456 2.353 -2.241 1.00 93.31 80 PHE A C 1
ATOM 646 O O . PHE A 1 80 ? -4.437 1.164 -1.957 1.00 93.31 80 PHE A O 1
ATOM 653 N N . ILE A 1 81 ? -4.674 3.301 -1.339 1.00 93.12 81 ILE A N 1
ATOM 654 C CA . ILE A 1 81 ? -4.992 3.089 0.071 1.00 93.12 81 ILE A CA 1
ATOM 655 C C . ILE A 1 81 ? -6.386 3.651 0.318 1.00 93.12 81 ILE A C 1
ATOM 657 O O . ILE A 1 81 ? -6.667 4.820 0.028 1.00 93.12 81 ILE A O 1
ATOM 661 N N . PHE A 1 82 ? -7.230 2.803 0.883 1.00 93.00 82 PHE A N 1
ATOM 662 C CA . PHE A 1 82 ? -8.588 3.094 1.285 1.00 93.00 82 PHE A CA 1
ATOM 663 C C . PHE A 1 82 ? -8.686 3.097 2.805 1.00 93.00 82 PHE A C 1
ATOM 665 O O . PHE A 1 82 ? -8.125 2.227 3.470 1.00 93.00 82 PHE A O 1
ATOM 672 N N . LEU A 1 83 ? -9.432 4.061 3.327 1.00 92.56 83 LEU A N 1
ATOM 673 C CA . LEU A 1 83 ? -9.981 4.035 4.673 1.00 92.56 83 LEU A CA 1
ATOM 674 C C . LEU A 1 83 ? -11.479 3.791 4.513 1.00 92.56 83 LEU A C 1
ATOM 676 O O . LEU A 1 83 ? -12.148 4.576 3.842 1.00 92.56 83 LEU A O 1
ATOM 680 N N . ASN A 1 84 ? -12.001 2.695 5.052 1.00 92.25 84 ASN A N 1
ATOM 681 C CA . ASN A 1 84 ? -13.336 2.200 4.711 1.00 92.25 84 ASN A CA 1
ATOM 682 C C . ASN A 1 84 ? -13.458 2.003 3.180 1.00 92.25 84 ASN A C 1
ATOM 684 O O . ASN A 1 84 ? -12.579 1.389 2.562 1.00 92.25 84 ASN A O 1
ATOM 688 N N . ASN A 1 85 ? -14.510 2.526 2.547 1.00 90.56 85 ASN A N 1
ATOM 689 C CA . ASN A 1 85 ? -14.653 2.593 1.086 1.00 90.56 85 ASN A CA 1
ATOM 690 C C . ASN A 1 85 ? -14.068 3.876 0.460 1.00 90.56 85 ASN A C 1
ATOM 692 O O . ASN A 1 85 ? -14.137 4.058 -0.755 1.00 90.56 85 ASN A O 1
ATOM 696 N N . ALA A 1 86 ? -13.422 4.749 1.239 1.00 91.75 86 ALA A N 1
ATOM 697 C CA . ALA A 1 86 ? -12.887 6.020 0.759 1.00 91.75 86 ALA A CA 1
ATOM 698 C C . ALA A 1 86 ? -11.402 5.927 0.345 1.00 91.75 86 ALA A C 1
ATOM 700 O O . ALA A 1 86 ? -10.552 5.651 1.195 1.0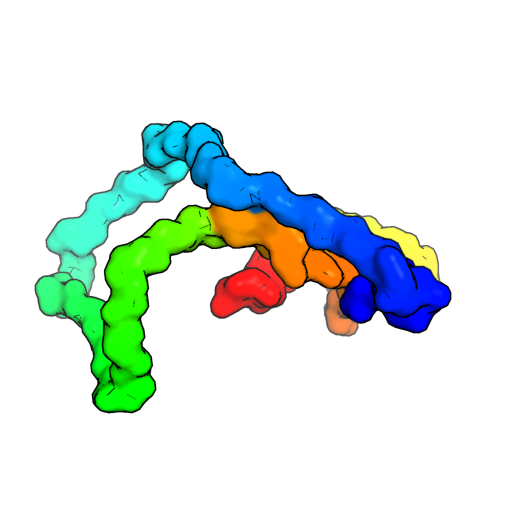0 91.75 86 ALA A O 1
ATOM 701 N N . PRO A 1 87 ? -11.031 6.221 -0.918 1.00 90.50 87 PRO A N 1
ATOM 702 C CA . PRO A 1 87 ? -9.630 6.275 -1.331 1.00 90.50 87 PRO A CA 1
ATOM 703 C C . PRO A 1 87 ? -8.950 7.528 -0.767 1.00 90.50 87 PRO A C 1
ATOM 705 O O . PRO A 1 87 ? -9.194 8.642 -1.228 1.00 90.50 87 PRO A O 1
ATOM 708 N N . ILE A 1 88 ? -8.057 7.361 0.205 1.00 90.06 88 ILE A N 1
ATOM 709 C CA . ILE A 1 88 ? -7.379 8.480 0.881 1.00 90.06 88 ILE A CA 1
ATOM 710 C C . ILE A 1 88 ? -6.013 8.804 0.270 1.00 90.06 88 ILE A C 1
ATOM 712 O O . ILE A 1 88 ? -5.534 9.937 0.361 1.00 90.06 88 ILE A O 1
ATOM 716 N N . TYR A 1 89 ? -5.371 7.820 -0.366 1.00 89.38 89 TYR A N 1
ATOM 717 C CA . TYR A 1 89 ? -4.026 7.973 -0.905 1.00 89.38 89 TYR A CA 1
ATOM 718 C C . TYR A 1 89 ? -3.787 7.022 -2.079 1.00 89.38 89 TYR A C 1
ATOM 720 O O . TYR A 1 89 ? -4.160 5.863 -2.037 1.00 89.38 89 TYR A O 1
ATOM 728 N N . TRP A 1 90 ? -3.163 7.497 -3.149 1.00 90.94 90 TRP A N 1
ATOM 729 C CA . TRP A 1 90 ? -2.746 6.705 -4.295 1.00 90.94 90 TRP A CA 1
ATOM 730 C C . TRP A 1 90 ? -1.574 7.359 -5.023 1.00 90.94 90 TRP A C 1
ATOM 732 O O . TRP A 1 90 ? -1.479 8.584 -5.120 1.00 90.94 90 TRP A O 1
ATOM 742 N N . PHE A 1 91 ? -0.689 6.563 -5.605 1.00 89.88 91 PHE A N 1
ATOM 743 C CA . PHE A 1 91 ? 0.338 7.093 -6.496 1.00 89.88 91 PHE A CA 1
ATOM 744 C C . PHE A 1 91 ? 0.762 6.072 -7.538 1.00 89.88 91 PHE A C 1
ATOM 746 O O . PHE A 1 91 ? 0.554 4.871 -7.399 1.00 89.88 91 PHE A O 1
ATOM 753 N N . PHE A 1 92 ? 1.437 6.584 -8.565 1.00 90.62 92 PHE A N 1
ATOM 754 C CA . PHE A 1 92 ? 2.110 5.779 -9.570 1.00 90.62 92 PHE A CA 1
ATOM 755 C C . PHE A 1 92 ? 3.575 6.184 -9.622 1.00 90.62 92 PHE A C 1
ATOM 757 O O . PHE A 1 92 ? 3.903 7.332 -9.934 1.00 90.62 92 PHE A O 1
ATOM 764 N N . LYS A 1 93 ? 4.469 5.249 -9.316 1.00 90.50 93 LYS A N 1
ATOM 765 C CA . LYS A 1 93 ? 5.908 5.502 -9.221 1.00 90.50 93 LYS A CA 1
ATOM 766 C C . LYS A 1 93 ? 6.672 4.504 -10.077 1.00 90.50 93 LYS A C 1
ATOM 768 O O . LYS A 1 93 ? 6.386 3.313 -10.075 1.00 90.50 93 LYS A O 1
ATOM 773 N N . LYS A 1 94 ? 7.665 4.998 -10.818 1.00 9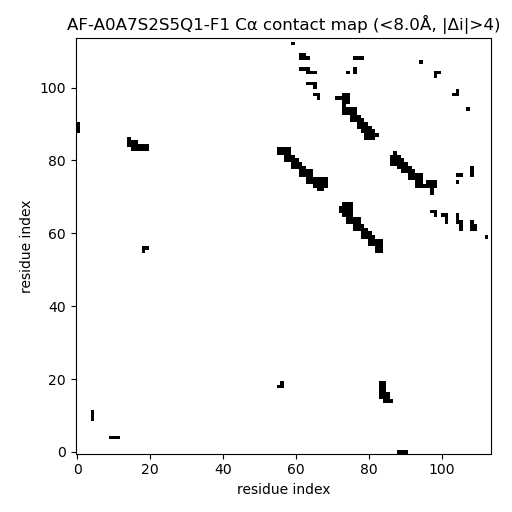4.12 94 LYS A N 1
ATOM 774 C CA . LYS A 1 94 ? 8.620 4.135 -11.521 1.00 94.12 94 LYS A CA 1
ATOM 775 C C . LYS A 1 94 ? 9.524 3.459 -10.488 1.00 94.12 94 LYS A C 1
ATOM 777 O O . LYS A 1 94 ? 10.037 4.140 -9.599 1.00 94.12 94 LYS A O 1
ATOM 782 N N . GLN A 1 95 ? 9.707 2.149 -10.600 1.00 93.50 95 GLN A N 1
ATOM 783 C CA . GLN A 1 95 ? 10.602 1.405 -9.719 1.00 93.50 95 GLN A CA 1
ATOM 784 C C . GLN A 1 95 ? 12.056 1.852 -9.927 1.00 93.50 95 GLN A C 1
ATOM 786 O O . GLN A 1 95 ? 12.431 2.343 -10.995 1.00 93.50 95 GLN A O 1
ATOM 791 N N . GLY A 1 96 ? 12.870 1.753 -8.873 1.00 91.81 96 GLY A N 1
ATOM 792 C CA . GLY A 1 96 ? 14.281 2.153 -8.924 1.00 91.81 96 GLY A CA 1
ATOM 793 C C . GLY A 1 96 ? 15.144 1.178 -9.727 1.00 91.81 96 GLY A C 1
ATOM 794 O O . GLY A 1 96 ? 16.076 1.603 -10.410 1.00 91.81 96 GLY A O 1
ATOM 795 N N . SER A 1 97 ? 14.795 -0.107 -9.679 1.00 90.25 97 SER A N 1
ATOM 796 C CA . SER A 1 97 ? 15.459 -1.216 -10.359 1.00 90.25 97 SER A CA 1
ATOM 797 C C . SER A 1 97 ? 14.661 -1.709 -11.570 1.00 90.25 97 SER A C 1
ATOM 799 O O . SER A 1 97 ? 13.482 -1.395 -11.747 1.00 90.25 97 SER A O 1
ATOM 801 N N . CYS A 1 98 ? 15.343 -2.461 -12.435 1.00 92.94 98 CYS A N 1
ATOM 802 C CA . CYS A 1 98 ? 14.716 -3.264 -13.476 1.00 92.94 98 CYS A CA 1
ATOM 803 C C . CYS A 1 98 ? 14.614 -4.694 -12.953 1.00 92.94 98 CYS A C 1
ATOM 805 O O . CYS A 1 98 ? 15.633 -5.364 -12.789 1.00 92.94 98 CYS A O 1
ATOM 807 N N . GLU A 1 99 ? 13.397 -5.148 -12.690 1.00 93.44 99 GLU A N 1
ATOM 808 C CA . GLU A 1 99 ? 13.167 -6.524 -12.267 1.00 93.44 99 GLU A CA 1
ATOM 809 C C . GLU A 1 99 ? 13.159 -7.476 -13.457 1.00 93.44 99 GLU A C 1
ATOM 811 O O . GLU A 1 99 ? 12.904 -7.080 -14.592 1.00 93.44 99 GLU A O 1
ATOM 816 N N . THR A 1 100 ? 13.440 -8.749 -13.195 1.00 92.81 100 THR A N 1
ATOM 817 C CA . THR A 1 100 ? 13.520 -9.792 -14.228 1.00 92.81 100 THR A CA 1
ATOM 818 C C . THR A 1 100 ? 12.200 -10.526 -14.460 1.00 92.81 100 THR A C 1
ATOM 820 O O . THR A 1 100 ? 12.105 -11.315 -15.395 1.00 92.81 100 THR A O 1
ATOM 823 N N . SER A 1 101 ? 11.192 -10.303 -13.612 1.00 94.31 101 SER A N 1
ATOM 824 C CA . SER A 1 101 ? 9.865 -10.908 -13.747 1.00 94.31 101 SER A CA 1
ATOM 825 C C . SER A 1 101 ? 8.757 -10.012 -13.189 1.00 94.31 101 SER A C 1
ATOM 827 O O . SER A 1 101 ? 9.012 -9.106 -12.381 1.00 94.31 101 SER A O 1
ATOM 829 N N . SER A 1 102 ? 7.514 -10.292 -13.595 1.00 92.94 102 SER A N 1
ATOM 830 C CA . SER A 1 102 ? 6.313 -9.657 -13.037 1.00 92.94 102 SER A CA 1
ATOM 831 C C . SER A 1 102 ? 6.204 -9.908 -11.537 1.00 92.94 102 SER A C 1
ATOM 833 O O . SER A 1 102 ? 6.110 -8.956 -10.773 1.00 92.94 102 SER A O 1
ATOM 835 N N . PHE A 1 103 ? 6.389 -11.159 -11.109 1.00 93.69 103 PHE A N 1
ATOM 836 C CA . PHE A 1 103 ? 6.390 -11.551 -9.699 1.00 93.69 103 PHE A CA 1
ATOM 837 C C . PHE A 1 103 ? 7.338 -10.693 -8.849 1.00 93.69 103 PHE A C 1
ATOM 839 O O . PHE A 1 103 ? 6.944 -10.126 -7.836 1.00 93.69 103 PHE A O 1
ATOM 846 N N . ARG A 1 104 ? 8.596 -10.512 -9.276 1.00 92.75 104 ARG A N 1
ATOM 847 C CA . ARG A 1 104 ? 9.541 -9.659 -8.532 1.00 92.75 104 ARG A CA 1
ATOM 848 C C . ARG A 1 104 ? 9.117 -8.192 -8.514 1.00 92.75 104 ARG A C 1
ATOM 850 O O . ARG A 1 104 ? 9.291 -7.517 -7.502 1.00 92.75 104 ARG A O 1
ATOM 857 N N . SER A 1 105 ? 8.536 -7.713 -9.612 1.00 93.44 105 SER A N 1
ATOM 858 C CA . SER A 1 105 ? 8.022 -6.342 -9.705 1.00 93.44 105 SER A CA 1
ATOM 859 C C . SER A 1 105 ? 6.860 -6.114 -8.735 1.00 93.44 105 SER A C 1
ATOM 861 O O . SER A 1 105 ? 6.798 -5.053 -8.111 1.00 93.44 105 SER A O 1
ATOM 863 N N . GLU A 1 106 ? 5.990 -7.108 -8.553 1.00 93.50 106 GLU A N 1
ATOM 864 C CA . GLU A 1 106 ? 4.888 -7.080 -7.585 1.00 93.50 106 GLU A CA 1
ATOM 865 C C . GLU A 1 106 ? 5.413 -7.065 -6.146 1.00 93.50 106 GLU A C 1
ATOM 867 O O . GLU A 1 106 ? 4.988 -6.234 -5.346 1.00 93.50 106 GLU A O 1
ATOM 872 N N . PHE A 1 107 ? 6.429 -7.870 -5.828 1.00 92.94 107 PHE A N 1
ATOM 873 C CA . PHE A 1 107 ? 7.074 -7.832 -4.509 1.00 92.94 107 PHE A CA 1
ATOM 874 C C . PHE A 1 107 ? 7.709 -6.474 -4.195 1.00 92.94 107 PHE A C 1
ATOM 876 O O . PHE A 1 107 ? 7.614 -5.988 -3.068 1.00 92.94 107 PHE A O 1
ATOM 883 N N . ILE A 1 108 ? 8.341 -5.823 -5.176 1.00 92.69 108 ILE A N 1
ATOM 884 C CA . ILE A 1 108 ? 8.841 -4.451 -4.995 1.00 92.69 108 ILE A CA 1
ATOM 885 C C . ILE A 1 108 ? 7.700 -3.466 -4.778 1.00 92.69 108 ILE A C 1
ATOM 887 O O . ILE A 1 108 ? 7.852 -2.521 -4.007 1.00 92.69 108 ILE A O 1
ATOM 891 N N . ALA A 1 109 ? 6.569 -3.672 -5.445 1.00 93.19 109 ALA A N 1
ATOM 892 C CA . ALA A 1 109 ? 5.408 -2.827 -5.259 1.00 93.19 109 ALA A CA 1
ATOM 893 C C . ALA A 1 109 ? 4.844 -2.946 -3.832 1.00 93.19 109 ALA A C 1
ATOM 895 O O . ALA A 1 109 ? 4.565 -1.920 -3.215 1.00 93.19 109 ALA A O 1
ATOM 896 N N . ILE A 1 110 ? 4.752 -4.163 -3.284 1.00 92.06 110 ILE A N 1
ATOM 897 C CA . ILE A 1 110 ? 4.230 -4.424 -1.930 1.00 92.06 110 ILE A CA 1
ATOM 898 C C . ILE A 1 110 ? 5.103 -3.776 -0.846 1.00 92.06 110 ILE A C 1
ATOM 900 O O . ILE A 1 110 ? 4.573 -3.220 0.112 1.00 92.06 110 ILE A O 1
ATOM 904 N N . LYS A 1 111 ? 6.430 -3.734 -1.032 1.00 90.62 111 LYS A N 1
ATOM 905 C CA . LYS A 1 111 ? 7.368 -3.045 -0.118 1.00 90.62 111 LYS A CA 1
ATOM 906 C C . LYS A 1 111 ? 7.109 -1.546 0.068 1.00 90.62 111 LYS A C 1
ATOM 908 O O . LYS A 1 111 ? 7.765 -0.925 0.889 1.00 90.62 111 LYS A O 1
ATOM 913 N N . LEU A 1 112 ? 6.256 -0.930 -0.750 1.00 85.94 112 LEU A N 1
ATOM 914 C CA . LEU A 1 112 ? 5.898 0.482 -0.596 1.00 85.94 112 LEU A CA 1
ATOM 915 C C . LEU A 1 112 ? 4.691 0.700 0.328 1.00 85.94 112 LEU A C 1
ATOM 917 O O . LEU A 1 112 ? 4.346 1.854 0.576 1.00 85.94 112 LEU A O 1
ATOM 921 N N . VAL A 1 113 ? 4.036 -0.374 0.773 1.00 80.94 113 VAL A N 1
ATOM 922 C CA . VAL A 1 113 ? 2.845 -0.337 1.639 1.00 80.94 113 VAL A CA 1
ATOM 923 C C . VAL A 1 113 ? 3.147 -0.780 3.061 1.00 80.94 113 VAL A C 1
ATOM 925 O O . VAL A 1 113 ? 2.526 -0.264 3.984 1.00 80.94 113 VAL A O 1
ATOM 928 N N . VAL A 1 114 ? 4.081 -1.721 3.205 1.00 59.91 114 VAL A N 1
ATOM 929 C CA . VAL A 1 114 ? 4.593 -2.235 4.483 1.00 59.91 114 VAL A CA 1
ATOM 930 C C . VAL A 1 114 ? 5.736 -1.354 4.964 1.00 59.91 114 VAL A C 1
ATOM 932 O O . VAL A 1 114 ? 5.733 -0.992 6.157 1.00 59.91 114 VAL A O 1
#

Sequence (114 aa):
MFTFLKIKYNDVMVFEPTEPEIDADEFYHEDWSANPYGECKEDIPTNAPESRGIGFPMRAFVNSDHASDMITRRSRTGLFIFLNNAPIYWFFKKQGSCETSSFRSEFIAIKLVV

Nearest PDB structures (foldseek):
  3cup-assembly1_B  TM=3.806E-01  e=2.697E-01  Mus musculus
  6ozk-assembly1_A  TM=5.008E-01  e=5.615E-01  Mus musculus
  6ozp-assembly1_A  TM=3.978E-01  e=5.968E-01  Mus musculus
  1lnu-assembly4_H  TM=3.442E-01  e=3.731E+00  Mus musculus
  6xc9-assembly1_C  TM=3.123E-01  e=5.064E+00  Homo sapiens